Protein AF-A0A3C1LF43-F1 (afdb_monomer_lite)

Structure (mmCIF, N/CA/C/O backbone):
data_AF-A0A3C1LF43-F1
#
_entry.id   AF-A0A3C1LF43-F1
#
loop_
_atom_site.group_PDB
_atom_site.id
_atom_site.type_symbol
_atom_site.label_atom_id
_atom_site.label_alt_id
_atom_site.label_comp_id
_atom_site.label_asym_id
_atom_site.label_entity_id
_atom_site.label_seq_id
_atom_site.pdbx_PDB_ins_code
_atom_site.Cartn_x
_atom_site.Cartn_y
_atom_site.Cartn_z
_atom_site.occupancy
_atom_site.B_iso_or_equiv
_atom_site.auth_seq_id
_atom_site.auth_comp_id
_atom_site.auth_asym_id
_atom_site.auth_atom_id
_atom_site.pdbx_PDB_model_num
ATOM 1 N N . MET A 1 1 ? -67.168 26.189 -11.285 1.00 46.75 1 MET A N 1
ATOM 2 C CA . MET A 1 1 ? -66.065 27.172 -11.178 1.00 46.75 1 MET A CA 1
ATOM 3 C C . MET A 1 1 ? -65.646 27.246 -9.715 1.00 46.75 1 MET A C 1
ATOM 5 O O . MET A 1 1 ? -66.520 27.499 -8.902 1.00 46.75 1 MET A O 1
ATOM 9 N N . ARG A 1 2 ? -64.348 27.042 -9.413 1.00 52.91 2 ARG A N 1
ATOM 10 C CA . ARG A 1 2 ? -63.705 27.073 -8.070 1.00 52.91 2 ARG A CA 1
ATOM 11 C C . ARG A 1 2 ? -64.091 25.866 -7.194 1.00 52.91 2 ARG A C 1
ATOM 13 O O . ARG A 1 2 ? -65.260 25.637 -6.959 1.00 52.91 2 ARG A O 1
ATOM 20 N N . THR A 1 3 ? -63.159 25.026 -6.748 1.00 44.31 3 THR A N 1
ATOM 21 C CA . THR A 1 3 ? -62.108 25.378 -5.777 1.00 44.31 3 THR A CA 1
ATOM 22 C C . THR A 1 3 ? -60.848 24.494 -5.914 1.00 44.31 3 THR A C 1
ATOM 24 O O . THR A 1 3 ? -60.515 23.688 -5.054 1.00 44.31 3 THR A O 1
ATOM 27 N N . SER A 1 4 ? -60.058 24.722 -6.967 1.00 45.81 4 SER A N 1
ATOM 28 C CA . SER A 1 4 ? -58.705 24.162 -7.171 1.00 45.81 4 SER A CA 1
ATOM 29 C C . SER A 1 4 ? -57.618 24.733 -6.235 1.00 45.81 4 SER A C 1
ATOM 31 O O . SER A 1 4 ? -56.525 25.044 -6.695 1.00 45.81 4 SER A O 1
ATOM 33 N N . LYS A 1 5 ? -57.880 24.962 -4.939 1.00 43.16 5 LYS A N 1
ATOM 34 C CA . LYS A 1 5 ? -56.922 25.698 -4.075 1.00 43.16 5 LYS A CA 1
ATOM 35 C C . LYS A 1 5 ? -56.500 25.022 -2.771 1.00 43.16 5 LYS A C 1
ATOM 37 O O . LYS A 1 5 ? -55.590 25.539 -2.130 1.00 43.16 5 LYS A O 1
ATOM 42 N N . LEU A 1 6 ? -57.088 23.889 -2.377 1.00 42.41 6 LEU A N 1
ATOM 43 C CA . LEU A 1 6 ? -56.754 23.280 -1.079 1.00 42.41 6 LEU A CA 1
ATOM 44 C C . LEU A 1 6 ? -55.641 22.223 -1.124 1.00 42.41 6 LEU A C 1
ATOM 46 O O . LEU A 1 6 ? -54.942 22.056 -0.132 1.00 42.41 6 LEU A O 1
ATOM 50 N N . LEU A 1 7 ? -55.406 21.572 -2.265 1.00 46.28 7 LEU A N 1
ATOM 51 C CA . LEU A 1 7 ? -54.375 20.526 -2.377 1.00 46.28 7 LEU A CA 1
ATOM 52 C C . LEU A 1 7 ? -52.965 21.070 -2.662 1.00 46.28 7 LEU A C 1
ATOM 54 O O . LEU A 1 7 ? -51.989 20.348 -2.511 1.00 46.28 7 LEU A O 1
ATOM 58 N N . LEU A 1 8 ? -52.836 22.352 -3.019 1.00 43.34 8 LEU A N 1
ATOM 59 C CA . LEU A 1 8 ? -51.553 22.967 -3.388 1.00 43.34 8 LEU A CA 1
ATOM 60 C C . LEU A 1 8 ? -50.790 23.588 -2.202 1.00 43.34 8 LEU A C 1
ATOM 62 O O . LEU A 1 8 ? -49.706 24.132 -2.385 1.00 43.34 8 LEU A O 1
ATOM 66 N N . ARG A 1 9 ? -51.358 23.550 -0.988 1.00 48.16 9 ARG A N 1
ATOM 67 C CA . ARG A 1 9 ? -50.753 24.146 0.219 1.00 48.16 9 ARG A CA 1
ATOM 68 C C . ARG A 1 9 ? -50.098 23.129 1.159 1.00 48.16 9 ARG A C 1
ATOM 70 O O . ARG A 1 9 ? -49.253 23.524 1.951 1.00 48.16 9 ARG A O 1
ATOM 77 N N . GLY A 1 10 ? -50.447 21.843 1.062 1.00 45.16 10 GLY A N 1
ATOM 78 C CA . GLY A 1 10 ? -49.875 20.786 1.913 1.00 45.16 10 GLY A CA 1
ATOM 79 C C . GLY A 1 10 ? -48.526 20.250 1.420 1.00 45.16 10 GLY A C 1
ATOM 80 O O . GLY A 1 10 ? -47.677 19.874 2.222 1.00 45.16 10 GLY A O 1
ATOM 81 N N . THR A 1 11 ? -48.291 20.267 0.107 1.00 50.69 11 THR A N 1
ATOM 82 C CA . THR A 1 11 ? -47.099 19.663 -0.513 1.00 50.69 11 THR A CA 1
ATOM 83 C C . THR A 1 11 ? -45.833 20.505 -0.330 1.00 50.69 11 THR A C 1
ATOM 85 O O . THR A 1 11 ? -44.736 19.959 -0.282 1.00 50.69 11 THR A O 1
ATOM 88 N N . ALA A 1 12 ? -45.965 21.826 -0.170 1.00 51.59 12 ALA A N 1
ATOM 89 C CA . ALA A 1 12 ? -44.821 22.725 0.009 1.00 51.59 12 ALA A CA 1
ATOM 90 C C . ALA A 1 12 ? -44.161 22.606 1.399 1.00 51.59 12 ALA A C 1
ATOM 92 O O . ALA A 1 12 ? -42.964 22.843 1.529 1.00 51.59 12 ALA A O 1
ATOM 93 N N . VAL A 1 13 ? -44.914 22.208 2.433 1.00 53.75 13 VAL A N 1
ATOM 94 C CA . VAL A 1 13 ? -44.397 22.103 3.812 1.00 53.75 13 VAL A CA 1
ATOM 95 C C . VAL A 1 13 ? -43.594 20.813 4.021 1.00 53.75 13 VAL A C 1
ATOM 97 O O . VAL A 1 13 ? -42.579 20.828 4.710 1.00 53.75 13 VAL A O 1
ATOM 100 N N . VAL A 1 14 ? -43.987 19.708 3.378 1.00 54.41 14 VAL A N 1
ATOM 101 C CA . VAL A 1 14 ? -43.303 18.405 3.509 1.00 54.41 14 VAL A CA 1
ATOM 102 C C . VAL A 1 14 ? -41.937 18.401 2.810 1.00 54.41 14 VAL A C 1
ATOM 104 O O . VAL A 1 14 ? -40.978 17.838 3.331 1.00 54.41 14 VAL A O 1
ATOM 107 N N . VAL A 1 15 ? -41.811 19.095 1.674 1.00 56.97 15 VAL A N 1
ATOM 108 C CA . VAL A 1 15 ? -40.533 19.237 0.952 1.00 56.97 15 VAL A CA 1
ATOM 109 C C . VAL A 1 15 ? -39.525 20.076 1.748 1.00 56.97 15 VAL A C 1
ATOM 111 O O . VAL A 1 15 ? -38.331 19.794 1.707 1.00 56.97 15 VAL A O 1
ATOM 114 N N . LEU A 1 16 ? -39.985 21.053 2.538 1.00 54.53 16 LEU A N 1
ATOM 115 C CA . LEU A 1 16 ? -39.108 21.932 3.316 1.00 54.53 16 LEU A CA 1
ATOM 116 C C . LEU A 1 16 ? -38.451 21.222 4.518 1.00 54.53 16 LEU A C 1
ATOM 118 O O . LEU A 1 16 ? -37.313 21.533 4.860 1.00 54.53 16 LEU A O 1
ATOM 122 N N . PHE A 1 17 ? -39.115 20.227 5.121 1.00 55.84 17 PHE A N 1
ATOM 123 C CA . PHE A 1 17 ? -38.544 19.427 6.217 1.00 55.84 17 PHE A CA 1
ATOM 124 C C . PHE A 1 17 ? -37.540 18.362 5.745 1.00 55.84 17 PHE A C 1
ATOM 126 O O . PHE A 1 17 ? -36.640 17.991 6.499 1.00 55.84 17 PHE A O 1
ATOM 133 N N . ALA A 1 18 ? -37.642 17.894 4.496 1.00 58.00 18 ALA A N 1
ATOM 134 C CA . ALA A 1 18 ? -36.692 16.932 3.930 1.00 58.00 18 ALA A CA 1
ATOM 135 C C . ALA A 1 18 ? -35.305 17.549 3.651 1.00 58.00 18 ALA A C 1
ATOM 137 O O . ALA A 1 18 ? -34.307 16.833 3.641 1.00 58.00 18 ALA A O 1
ATOM 138 N N . LEU A 1 19 ? -35.225 18.875 3.490 1.00 57.31 19 LEU A N 1
ATOM 139 C CA . LEU A 1 19 ? -33.972 19.596 3.233 1.00 57.31 19 LEU A CA 1
ATOM 140 C C . LEU A 1 19 ? -33.122 19.823 4.496 1.00 57.31 19 LEU A C 1
ATOM 142 O O . LEU A 1 19 ? -31.930 20.084 4.378 1.00 57.31 19 LEU A O 1
ATOM 146 N N . LEU A 1 20 ? -33.695 19.691 5.699 1.00 55.94 20 LEU A N 1
ATOM 147 C CA . LEU A 1 20 ? -32.975 19.911 6.965 1.00 55.94 20 LEU A CA 1
ATOM 148 C C . LEU A 1 20 ? -32.183 18.684 7.451 1.00 55.94 20 LEU A C 1
ATOM 150 O O . LEU A 1 20 ? -31.394 18.803 8.382 1.00 55.94 20 LEU A O 1
ATOM 154 N N . ASN A 1 21 ? -32.365 17.518 6.820 1.00 56.97 21 ASN A N 1
ATOM 155 C CA . ASN A 1 21 ? -31.545 16.323 7.068 1.00 56.97 21 ASN A CA 1
ATOM 156 C C . ASN A 1 21 ? -30.392 16.174 6.054 1.00 56.97 21 ASN A C 1
ATOM 158 O O . ASN A 1 21 ? -29.630 15.210 6.124 1.00 56.97 21 ASN A O 1
ATOM 162 N N . GLY A 1 22 ? -30.269 17.106 5.102 1.00 61.03 22 GLY A N 1
ATOM 163 C CA . GLY A 1 22 ? -29.181 17.141 4.131 1.00 61.03 22 GLY A CA 1
ATOM 164 C C . GLY A 1 22 ? -27.932 17.755 4.754 1.00 61.03 22 GLY A C 1
ATOM 165 O O . GLY A 1 22 ? -27.923 18.941 5.064 1.00 61.03 22 GLY A O 1
ATOM 166 N N . CYS A 1 23 ? -26.891 16.942 4.909 1.00 61.03 23 CYS A N 1
ATOM 167 C CA . CYS A 1 23 ? -25.602 17.269 5.522 1.00 61.03 23 CYS A CA 1
ATOM 168 C C . CYS A 1 23 ? -25.650 17.382 7.052 1.00 61.03 23 CYS A C 1
ATOM 170 O O . CYS A 1 23 ? -25.629 18.467 7.637 1.00 61.03 23 CYS A O 1
ATOM 172 N N . LYS A 1 24 ? -25.553 16.221 7.716 1.00 56.41 24 LYS A N 1
ATOM 173 C CA . LYS A 1 24 ? -24.724 16.173 8.927 1.00 56.41 24 LYS A CA 1
ATOM 174 C C . LYS A 1 24 ? -23.381 16.795 8.535 1.00 56.41 24 LYS A C 1
ATOM 176 O O . LYS A 1 24 ? -22.816 16.403 7.518 1.00 56.41 24 LYS A O 1
ATOM 181 N N . LYS A 1 25 ? -22.929 17.819 9.263 1.00 59.69 25 LYS A N 1
ATOM 182 C CA . LYS A 1 25 ? -21.536 18.246 9.138 1.00 59.69 25 LYS A CA 1
ATOM 183 C C . LYS A 1 25 ? -20.723 17.010 9.497 1.00 59.69 25 LYS A C 1
ATOM 185 O O . LYS A 1 25 ? -20.900 16.501 10.599 1.00 59.69 25 LYS A O 1
ATOM 190 N N . ASP A 1 26 ? -19.960 16.483 8.549 1.00 68.00 26 ASP A N 1
ATOM 191 C CA . ASP A 1 26 ? -19.028 15.411 8.857 1.00 68.00 26 ASP A CA 1
ATOM 192 C C . ASP A 1 26 ? -18.077 15.969 9.918 1.00 68.00 26 ASP A C 1
ATOM 194 O O . ASP A 1 26 ? -17.396 16.969 9.679 1.00 68.00 26 ASP A O 1
ATOM 198 N N . ASP A 1 27 ? -18.119 15.394 11.120 1.00 77.50 27 ASP A N 1
ATOM 199 C CA . ASP A 1 27 ? -17.196 15.756 12.189 1.00 77.50 27 ASP A CA 1
ATOM 200 C C . ASP A 1 27 ? -15.760 15.563 11.676 1.00 77.50 27 ASP A C 1
ATOM 202 O O . ASP A 1 27 ? -15.466 14.593 10.966 1.00 77.50 27 ASP A O 1
ATOM 206 N N . GLU A 1 28 ? -14.855 16.489 12.010 1.00 89.25 28 GLU A N 1
ATOM 207 C CA . GLU A 1 28 ? -13.455 16.364 11.604 1.00 89.25 28 GLU A CA 1
ATOM 208 C C . GLU A 1 28 ? -12.867 15.058 12.149 1.00 89.25 28 GLU A C 1
ATOM 210 O O . GLU A 1 28 ? -12.855 14.797 13.355 1.00 89.25 28 GLU A O 1
ATOM 215 N N . LYS A 1 29 ? -12.362 14.222 11.240 1.00 91.31 29 LYS A N 1
ATOM 216 C CA . LYS A 1 29 ? -11.735 12.951 11.598 1.00 91.31 29 LYS A CA 1
ATOM 217 C C . LYS A 1 29 ? -10.435 13.205 12.352 1.00 91.31 29 LYS A C 1
ATOM 219 O O . LYS A 1 29 ? -9.586 13.982 11.918 1.00 91.31 29 LYS A O 1
ATOM 224 N N . SER A 1 30 ? -10.234 12.481 13.449 1.00 94.56 30 SER A N 1
ATOM 225 C CA . SER A 1 30 ? -8.938 12.435 14.129 1.00 94.56 30 SER A CA 1
ATOM 226 C C . SER A 1 30 ? -7.852 11.845 13.222 1.00 94.56 30 SER A C 1
ATOM 228 O O . SER A 1 30 ? -8.134 11.075 12.303 1.00 94.56 30 SER A O 1
ATOM 230 N N . LYS A 1 31 ? -6.581 12.133 13.525 1.00 95.00 31 LYS A N 1
ATOM 231 C CA . LYS A 1 31 ? -5.435 11.558 12.796 1.00 95.00 31 LYS A CA 1
ATOM 232 C C . LYS A 1 31 ? -5.467 10.029 12.771 1.00 95.00 31 LYS A C 1
ATOM 234 O O . LYS A 1 31 ? -5.179 9.433 11.741 1.00 95.00 31 LYS A O 1
ATOM 239 N N . THR A 1 32 ? -5.860 9.404 13.880 1.00 95.88 32 THR A N 1
ATOM 240 C CA . THR A 1 32 ? -6.020 7.949 13.950 1.00 95.88 32 THR A CA 1
ATOM 241 C C . THR A 1 32 ? -7.103 7.476 12.990 1.00 95.88 32 THR A C 1
ATOM 243 O O . THR A 1 32 ? -6.844 6.585 12.195 1.00 95.88 32 THR A O 1
ATOM 246 N N . GLN A 1 33 ? -8.280 8.111 12.993 1.00 95.88 33 GLN A N 1
ATOM 247 C CA . GLN A 1 33 ? -9.357 7.753 12.065 1.00 95.88 33 GLN A CA 1
ATOM 248 C C . GLN A 1 33 ? -8.929 7.908 10.602 1.00 95.88 33 GLN A C 1
ATOM 250 O O . GLN A 1 33 ? -9.206 7.023 9.801 1.00 95.88 33 GLN A O 1
ATOM 255 N N . LEU A 1 34 ? -8.193 8.970 10.260 1.00 95.81 34 LEU A N 1
ATOM 256 C CA . LEU A 1 34 ? -7.668 9.157 8.904 1.00 95.81 34 LEU A CA 1
ATOM 257 C C . LEU A 1 34 ? -6.771 7.997 8.446 1.00 95.81 34 LEU A C 1
ATOM 259 O O . LEU A 1 34 ? -6.805 7.642 7.273 1.00 95.81 34 LEU A O 1
ATOM 263 N N . LEU A 1 35 ? -5.990 7.407 9.355 1.00 96.50 35 LEU A N 1
ATOM 264 C CA . LEU A 1 35 ? -5.104 6.285 9.044 1.00 96.50 35 LEU A CA 1
ATOM 265 C C . LEU A 1 35 ? -5.826 4.935 9.040 1.00 96.50 35 LEU A C 1
ATOM 267 O O . LEU A 1 35 ? -5.499 4.085 8.219 1.00 96.50 35 LEU A O 1
ATOM 271 N N . THR A 1 36 ? -6.773 4.720 9.954 1.00 97.44 36 THR A N 1
ATOM 272 C CA . THR A 1 36 ? -7.291 3.373 10.251 1.00 97.44 36 THR A CA 1
ATOM 273 C C . THR A 1 36 ? -8.679 3.086 9.688 1.00 97.44 36 THR A C 1
ATOM 275 O O . THR A 1 36 ? -9.153 1.960 9.781 1.00 97.44 36 THR A O 1
ATOM 278 N N . GLU A 1 37 ? -9.391 4.087 9.165 1.00 96.25 37 GLU A N 1
ATOM 279 C CA . GLU A 1 37 ? -10.762 3.896 8.665 1.00 96.25 37 GLU A CA 1
ATOM 280 C C . GLU A 1 37 ? -10.811 3.170 7.315 1.00 96.25 37 GLU A C 1
ATOM 282 O O . GLU A 1 37 ? -11.832 2.570 6.979 1.00 96.25 37 GLU A O 1
ATOM 287 N N . LYS A 1 38 ? -9.729 3.226 6.529 1.00 96.56 38 LYS A N 1
ATOM 288 C CA . LYS A 1 38 ? -9.674 2.645 5.185 1.00 96.56 38 LYS A CA 1
ATOM 289 C C . LYS A 1 38 ? -8.350 1.922 4.918 1.00 96.56 38 LYS A 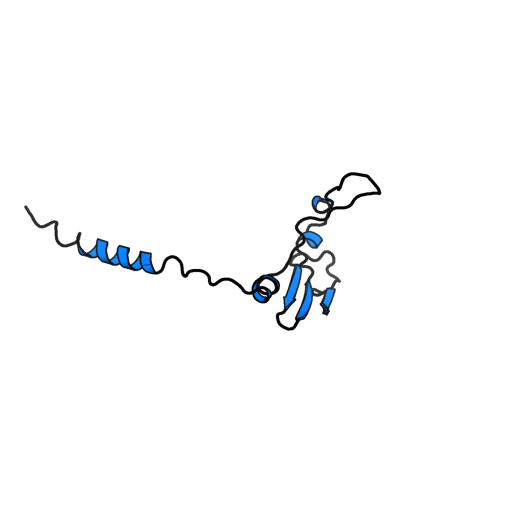C 1
ATOM 291 O O . LYS A 1 38 ? -7.332 2.305 5.494 1.00 96.56 38 LYS A O 1
ATOM 296 N N . PRO A 1 39 ? -8.357 0.916 4.024 1.00 97.31 39 PRO A N 1
ATOM 297 C CA . PRO A 1 39 ? -7.136 0.389 3.425 1.00 97.31 39 PRO A CA 1
ATOM 298 C C . PRO A 1 39 ? -6.357 1.472 2.680 1.00 97.31 39 PRO A C 1
ATOM 300 O O . PRO A 1 39 ? -6.944 2.362 2.058 1.00 97.31 39 PRO A O 1
ATOM 303 N N . TRP A 1 40 ? -5.036 1.338 2.705 1.00 97.94 40 TRP A N 1
ATOM 304 C CA . TRP A 1 40 ? -4.099 2.123 1.917 1.00 97.94 40 TRP A CA 1
ATOM 305 C C . TRP A 1 40 ? -3.619 1.301 0.731 1.00 97.94 40 TRP A C 1
ATOM 307 O O . TRP A 1 40 ? -3.174 0.173 0.913 1.00 97.94 40 TRP A O 1
ATOM 317 N N . PHE A 1 41 ? -3.679 1.893 -0.458 1.00 97.50 41 PHE A N 1
ATOM 318 C CA . PHE A 1 41 ? -3.182 1.309 -1.700 1.00 97.50 41 PHE A CA 1
ATOM 319 C C . PHE A 1 41 ? -2.041 2.163 -2.237 1.00 97.50 41 PHE A C 1
ATOM 321 O O . PHE A 1 41 ? -2.043 3.393 -2.081 1.00 97.50 41 PHE A O 1
ATOM 328 N N . VAL A 1 42 ? -1.087 1.528 -2.911 1.00 96.94 42 VAL A N 1
ATOM 329 C CA . VAL A 1 42 ? -0.076 2.259 -3.675 1.00 96.94 42 VAL A CA 1
ATOM 330 C C . VAL A 1 42 ? -0.778 2.987 -4.823 1.00 96.94 42 VAL A C 1
ATOM 332 O O . VAL A 1 42 ? -1.585 2.413 -5.544 1.00 96.94 42 VAL A O 1
ATOM 335 N N . SER A 1 43 ? -0.494 4.279 -4.969 1.00 95.88 43 SER A N 1
ATOM 336 C CA . SER A 1 43 ? -1.035 5.109 -6.059 1.00 95.88 43 SER A CA 1
ATOM 337 C C . SER A 1 43 ? 0.028 5.541 -7.063 1.00 95.88 43 SER A C 1
ATOM 339 O O . SER A 1 43 ? -0.312 5.968 -8.165 1.00 95.88 43 SER A O 1
ATOM 341 N N . LYS A 1 44 ? 1.303 5.462 -6.668 1.00 97.06 44 LYS A N 1
ATOM 342 C CA . LYS A 1 44 ? 2.469 5.827 -7.464 1.00 97.06 44 LYS A CA 1
ATOM 343 C C . LYS A 1 44 ? 3.720 5.211 -6.843 1.00 97.06 44 LYS A C 1
ATOM 345 O O . LYS A 1 44 ? 3.847 5.208 -5.617 1.00 97.06 44 LYS A O 1
ATOM 350 N N . ALA A 1 45 ? 4.638 4.740 -7.674 1.00 97.06 45 ALA A N 1
ATOM 351 C CA . ALA A 1 45 ? 5.916 4.184 -7.255 1.00 97.06 45 ALA A CA 1
ATOM 352 C C . ALA A 1 45 ? 6.968 4.729 -8.212 1.00 97.06 45 ALA A C 1
ATOM 354 O O . ALA A 1 45 ? 6.951 4.403 -9.390 1.00 97.06 45 ALA A O 1
ATOM 355 N N . GLU A 1 46 ? 7.834 5.617 -7.729 1.00 97.25 46 GLU A N 1
ATOM 356 C CA . GLU A 1 46 ? 8.826 6.270 -8.579 1.00 97.25 46 GLU A CA 1
ATOM 357 C C . GLU A 1 46 ? 10.232 5.801 -8.241 1.00 97.25 46 GLU A C 1
ATOM 359 O O . GLU A 1 46 ? 10.612 5.724 -7.071 1.00 97.25 46 GLU A O 1
ATOM 364 N N . GLU A 1 47 ? 11.031 5.578 -9.277 1.00 95.94 47 GLU A N 1
ATOM 365 C CA . GLU A 1 47 ? 12.447 5.255 -9.164 1.00 95.94 47 GLU A CA 1
ATOM 366 C C . GLU A 1 47 ? 13.311 6.184 -10.022 1.00 95.94 47 GLU A C 1
ATOM 368 O O . GLU A 1 47 ? 12.847 6.829 -10.964 1.00 95.94 47 GLU A O 1
ATOM 373 N N . LYS A 1 48 ? 14.594 6.299 -9.665 1.00 96.75 48 LYS A N 1
ATOM 374 C CA . LYS A 1 48 ? 15.593 7.012 -10.467 1.00 96.75 48 LYS A CA 1
ATOM 375 C C . LYS A 1 48 ? 16.981 6.417 -10.275 1.00 96.75 48 LYS A C 1
ATOM 377 O O . LYS A 1 48 ? 17.368 6.052 -9.165 1.00 96.75 48 LYS A O 1
ATOM 382 N N . ALA A 1 49 ? 17.774 6.419 -11.340 1.00 95.19 49 ALA A N 1
ATOM 383 C CA . ALA A 1 49 ? 19.183 6.051 -11.288 1.00 95.19 49 ALA A CA 1
ATOM 384 C C . ALA A 1 49 ? 20.065 7.307 -11.182 1.00 95.19 49 ALA A C 1
ATOM 386 O O . ALA A 1 49 ? 20.127 8.124 -12.101 1.00 95.19 49 ALA A O 1
ATOM 387 N N . GLY A 1 50 ? 20.767 7.469 -10.057 1.00 94.44 50 GLY A N 1
ATOM 388 C CA . GLY A 1 50 ? 21.686 8.590 -9.835 1.00 94.44 50 GLY A CA 1
ATOM 389 C C . GLY A 1 50 ? 21.007 9.958 -9.978 1.00 94.44 50 GLY A C 1
ATOM 390 O O . GLY A 1 50 ? 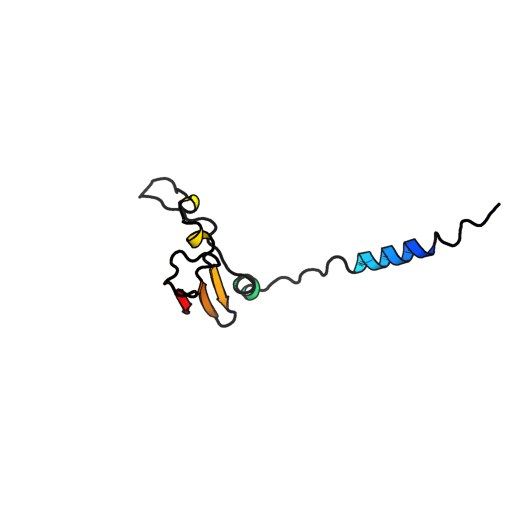20.098 10.300 -9.220 1.00 94.44 50 GLY A O 1
ATOM 391 N N . THR A 1 51 ? 21.472 10.754 -10.943 1.00 95.69 51 THR A N 1
ATOM 392 C CA . THR A 1 51 ? 20.954 12.102 -11.232 1.00 95.69 51 THR A CA 1
ATOM 393 C C . THR A 1 51 ? 19.874 12.125 -12.316 1.00 95.69 51 THR A C 1
ATOM 395 O O . THR A 1 51 ? 19.523 13.205 -12.786 1.00 95.69 51 THR A O 1
ATOM 398 N N . ALA A 1 52 ? 19.375 10.965 -12.754 1.00 96.50 52 ALA A N 1
ATOM 399 C CA . ALA A 1 52 ? 18.276 10.894 -13.710 1.00 96.50 52 ALA A CA 1
ATOM 400 C C . ALA A 1 52 ? 16.967 11.458 -13.127 1.00 96.50 52 ALA A C 1
ATOM 402 O O . ALA A 1 52 ? 16.821 11.652 -11.914 1.00 96.50 52 ALA A O 1
ATOM 403 N N . ASN A 1 53 ? 16.003 11.702 -14.016 1.00 97.62 53 ASN A N 1
ATOM 404 C CA . ASN A 1 53 ? 14.643 12.054 -13.625 1.00 97.62 53 ASN A CA 1
ATOM 405 C C . ASN A 1 53 ? 13.954 10.865 -12.944 1.00 97.62 53 ASN A C 1
ATOM 407 O O . ASN A 1 53 ? 14.280 9.712 -13.224 1.00 97.62 53 ASN A O 1
ATOM 411 N N . TRP A 1 54 ? 12.985 11.167 -12.080 1.00 97.75 54 TRP A N 1
ATOM 412 C CA . TRP A 1 54 ? 12.064 10.164 -11.557 1.00 97.75 54 TRP A CA 1
ATOM 413 C C . TRP A 1 54 ? 11.215 9.586 -12.687 1.00 97.75 54 TRP A C 1
ATOM 415 O O . TRP A 1 54 ? 10.727 10.325 -13.546 1.00 97.75 54 TRP A O 1
ATOM 425 N N . VAL A 1 55 ? 11.063 8.269 -12.671 1.00 97.25 55 VAL A N 1
ATOM 426 C CA . VAL A 1 55 ? 10.207 7.507 -13.573 1.00 97.25 55 VAL A CA 1
ATOM 427 C C . VAL A 1 55 ? 9.185 6.779 -12.717 1.00 97.25 55 VAL A C 1
ATOM 429 O O . VAL A 1 55 ? 9.552 6.151 -11.729 1.00 97.25 55 VAL A O 1
ATOM 432 N N . ASP A 1 56 ? 7.911 6.902 -13.078 1.00 97.31 56 ASP A N 1
ATOM 433 C CA . ASP A 1 56 ? 6.827 6.169 -12.430 1.00 97.31 56 ASP A CA 1
ATOM 434 C C . ASP A 1 56 ? 6.779 4.739 -12.9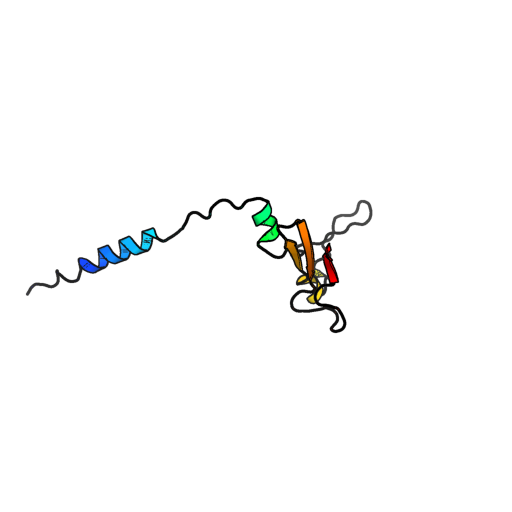70 1.00 97.31 56 ASP A C 1
ATOM 436 O O . ASP A 1 56 ? 6.563 4.526 -14.165 1.00 97.31 56 ASP A O 1
ATOM 440 N N . ASP A 1 57 ? 6.990 3.780 -12.079 1.00 97.06 57 ASP A N 1
ATOM 441 C CA . ASP A 1 57 ? 6.973 2.348 -12.350 1.00 97.06 57 ASP A CA 1
ATOM 442 C C . ASP A 1 57 ? 5.629 1.700 -11.983 1.00 97.06 57 ASP A C 1
ATOM 444 O O . ASP A 1 57 ? 5.310 0.609 -12.451 1.00 97.06 57 ASP A O 1
ATOM 448 N N . PHE A 1 58 ? 4.762 2.398 -11.239 1.00 97.56 58 PHE A N 1
ATOM 449 C CA . PHE A 1 58 ? 3.442 1.874 -10.870 1.00 97.56 58 PHE A CA 1
ATOM 450 C C . PHE A 1 58 ? 2.594 1.390 -12.064 1.00 97.56 58 PHE A C 1
ATOM 452 O O . PHE A 1 58 ? 1.899 0.378 -11.935 1.00 97.56 58 PHE A O 1
ATOM 459 N N . PRO A 1 59 ? 2.629 2.019 -13.259 1.00 97.38 59 PRO A N 1
ATOM 460 C CA . PRO A 1 59 ? 1.940 1.480 -14.428 1.00 97.38 59 PRO A CA 1
ATOM 461 C C . PRO A 1 59 ? 2.367 0.055 -14.809 1.00 97.38 59 PRO A C 1
ATOM 463 O O . PRO A 1 59 ? 1.515 -0.692 -15.299 1.00 97.38 59 PRO A O 1
ATOM 466 N N . ASN A 1 60 ? 3.618 -0.333 -14.541 1.00 96.88 60 ASN A N 1
ATOM 467 C CA . ASN A 1 60 ? 4.185 -1.644 -14.871 1.00 96.88 60 ASN A CA 1
ATOM 468 C C . ASN A 1 60 ? 3.844 -2.735 -13.850 1.00 96.88 60 ASN A C 1
ATOM 470 O O . ASN A 1 60 ? 3.998 -3.913 -14.168 1.00 96.88 60 ASN A O 1
ATOM 474 N N . TYR A 1 61 ? 3.338 -2.365 -12.669 1.00 97.25 61 TYR A N 1
ATOM 475 C CA . TYR A 1 61 ? 2.908 -3.330 -11.658 1.00 97.25 61 TYR A CA 1
ATOM 476 C C . TYR A 1 61 ? 1.800 -4.226 -12.223 1.00 97.25 61 TYR A C 1
ATOM 478 O O . TYR A 1 61 ? 0.911 -3.771 -12.968 1.00 97.25 61 TYR A O 1
ATOM 486 N N . ALA A 1 62 ? 1.831 -5.502 -11.851 1.00 97.06 62 ALA A N 1
ATOM 487 C CA . ALA A 1 62 ? 0.780 -6.444 -12.188 1.00 97.06 62 ALA A CA 1
ATOM 488 C C . ALA A 1 62 ? -0.555 -5.991 -11.576 1.00 97.06 62 ALA A C 1
ATOM 490 O O . ALA A 1 62 ? -0.602 -5.285 -10.571 1.00 97.06 62 ALA A O 1
ATOM 491 N N . ALA A 1 63 ? -1.675 -6.391 -12.187 1.00 96.56 63 ALA A N 1
ATOM 492 C CA . ALA A 1 63 ? -3.000 -6.011 -11.685 1.00 96.56 63 ALA A CA 1
ATOM 493 C C . ALA A 1 63 ? -3.225 -6.450 -10.227 1.00 96.56 63 ALA A C 1
ATOM 495 O O . ALA A 1 63 ? -3.897 -5.734 -9.496 1.00 96.56 63 ALA A O 1
ATOM 496 N N . CYS A 1 64 ? -2.613 -7.572 -9.841 1.00 96.56 64 CYS A N 1
ATOM 497 C CA . CYS A 1 64 ? -2.612 -8.121 -8.490 1.00 96.56 64 CYS A CA 1
ATOM 498 C C . CYS A 1 64 ? -1.805 -7.297 -7.476 1.00 96.56 64 CYS A C 1
ATOM 500 O O . CYS A 1 64 ? -2.177 -7.171 -6.326 1.00 96.56 64 CYS A O 1
ATOM 502 N N . GLU A 1 65 ? -0.707 -6.673 -7.898 1.00 96.88 65 GLU A N 1
ATOM 503 C CA . GLU A 1 65 ? 0.097 -5.825 -7.005 1.00 96.88 65 GLU A CA 1
ATOM 504 C C . GLU A 1 65 ? -0.569 -4.455 -6.801 1.00 96.88 65 GLU A C 1
ATOM 506 O O . GLU A 1 65 ? -0.284 -3.728 -5.852 1.00 96.88 65 GLU A O 1
ATOM 511 N N . LYS A 1 66 ? -1.458 -4.063 -7.722 1.00 97.44 66 LYS A N 1
ATOM 512 C CA . LYS A 1 66 ? -2.181 -2.785 -7.673 1.00 97.44 66 LYS A CA 1
ATOM 513 C C . LYS A 1 66 ? -3.365 -2.807 -6.710 1.00 97.44 66 LYS A C 1
ATOM 515 O O . LYS A 1 66 ? -3.818 -1.728 -6.326 1.00 97.44 66 LYS A O 1
ATOM 520 N N . ASP A 1 67 ? -3.884 -3.982 -6.351 1.00 97.12 67 ASP A N 1
ATOM 521 C CA . ASP A 1 67 ? -4.938 -4.128 -5.344 1.00 97.12 67 ASP A CA 1
ATOM 522 C C . ASP A 1 67 ? -4.437 -4.625 -3.980 1.00 97.12 67 ASP A C 1
ATOM 524 O O . ASP A 1 67 ? -5.249 -4.748 -3.058 1.00 97.12 67 ASP A O 1
ATOM 528 N N . ASP A 1 68 ? -3.120 -4.777 -3.806 1.00 98.06 68 ASP A N 1
ATOM 529 C CA . ASP A 1 68 ? -2.490 -4.937 -2.497 1.00 98.06 68 ASP A CA 1
ATOM 530 C C . ASP A 1 68 ? -2.845 -3.771 -1.567 1.00 98.06 68 ASP A C 1
ATOM 532 O O . ASP A 1 68 ? -2.744 -2.586 -1.913 1.00 98.06 68 ASP A O 1
ATOM 536 N N . ALA A 1 69 ? -3.239 -4.114 -0.343 1.00 98.25 69 ALA A N 1
ATOM 537 C CA . ALA A 1 69 ? -3.726 -3.172 0.648 1.00 98.25 69 ALA A CA 1
ATOM 538 C C . ALA A 1 69 ? -2.949 -3.273 1.961 1.00 98.25 69 ALA A C 1
ATOM 540 O O . ALA A 1 69 ? -2.784 -4.354 2.528 1.00 98.25 69 ALA A O 1
ATOM 541 N N . THR A 1 70 ? -2.580 -2.120 2.516 1.00 98.38 70 THR A N 1
ATOM 542 C CA . THR A 1 70 ? -2.128 -2.009 3.905 1.00 98.38 70 THR A CA 1
ATOM 543 C C . THR A 1 70 ? -3.274 -1.514 4.785 1.00 98.38 70 THR A C 1
ATOM 545 O O . THR A 1 70 ? -3.831 -0.436 4.568 1.00 98.38 70 THR A O 1
ATOM 548 N N . LEU A 1 71 ? -3.620 -2.282 5.816 1.00 97.94 71 LEU A N 1
ATOM 549 C CA . LEU A 1 71 ? -4.595 -1.907 6.840 1.00 97.94 71 LEU A CA 1
ATOM 550 C C . LEU A 1 71 ? -3.874 -1.487 8.118 1.00 97.94 71 LEU A C 1
ATOM 552 O O . LEU A 1 71 ? -3.241 -2.318 8.764 1.00 97.94 71 LEU A O 1
ATOM 556 N N . PHE A 1 72 ? -4.031 -0.230 8.533 1.00 98.12 72 PHE A N 1
ATOM 557 C CA . PHE A 1 72 ? -3.608 0.212 9.863 1.00 98.12 72 PHE A CA 1
ATOM 558 C C . PHE A 1 72 ? -4.751 0.059 10.862 1.00 98.12 72 PHE A C 1
ATOM 560 O O . PHE A 1 72 ? -5.894 0.425 10.590 1.00 98.12 72 PHE A O 1
ATOM 567 N N . LYS A 1 73 ? -4.442 -0.459 12.048 1.00 97.25 73 LYS A N 1
ATOM 568 C CA . LYS A 1 73 ? -5.403 -0.706 13.126 1.00 97.25 73 LYS A CA 1
ATOM 569 C C . LYS A 1 73 ? -5.184 0.308 14.251 1.00 97.25 73 LYS A C 1
ATOM 571 O O . LYS A 1 73 ? -4.065 0.738 14.527 1.00 97.25 73 LYS A O 1
ATOM 576 N N . SER A 1 74 ? -6.259 0.691 14.939 1.00 96.88 74 SER A N 1
ATOM 577 C CA . SER A 1 74 ? -6.217 1.702 16.013 1.00 96.88 74 SER A CA 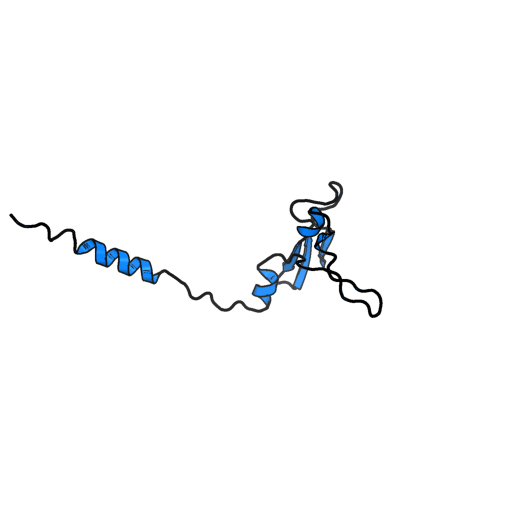1
ATOM 578 C C . SER A 1 74 ? -5.390 1.282 17.232 1.00 96.88 74 SER A C 1
ATOM 580 O O . SER A 1 74 ? -4.990 2.132 18.022 1.00 96.88 74 SER A O 1
ATOM 582 N N . ASN A 1 75 ? -5.100 -0.013 17.367 1.00 95.81 75 ASN A N 1
ATOM 583 C CA . ASN A 1 75 ? -4.219 -0.578 18.387 1.00 95.81 75 ASN A CA 1
ATOM 584 C C . ASN A 1 75 ? -2.723 -0.519 18.014 1.00 95.81 75 ASN A C 1
ATOM 586 O O . ASN A 1 75 ? -1.912 -1.124 18.708 1.00 95.81 75 ASN A O 1
ATOM 590 N N . GLY A 1 76 ? -2.358 0.181 16.935 1.00 95.88 76 GLY A N 1
ATOM 591 C CA . GLY A 1 76 ? -0.969 0.337 16.499 1.00 95.88 76 GLY A CA 1
ATOM 592 C C . GLY A 1 76 ? -0.417 -0.850 15.712 1.00 95.88 76 GLY A C 1
ATOM 593 O O . GLY A 1 76 ? 0.793 -0.942 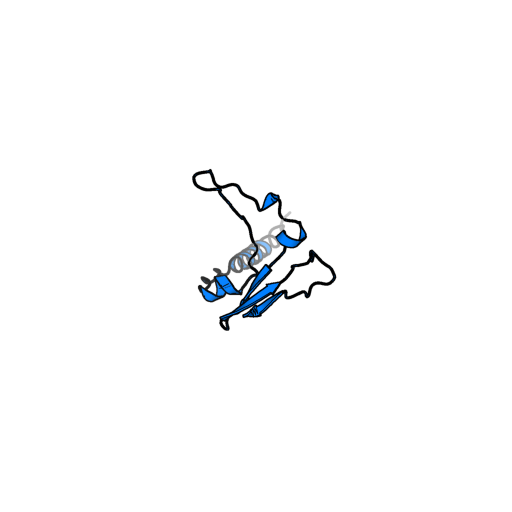15.553 1.00 95.88 76 GLY A O 1
ATOM 594 N N . GLN A 1 77 ? -1.281 -1.751 15.244 1.00 97.62 77 GLN A N 1
ATOM 595 C CA . GLN A 1 77 ? -0.898 -2.881 14.399 1.00 97.62 77 GLN A CA 1
ATOM 596 C C . GLN A 1 77 ? -1.159 -2.584 12.918 1.00 97.62 77 GLN A C 1
ATOM 598 O O . GLN A 1 77 ? -1.985 -1.724 12.592 1.00 97.62 77 GLN A O 1
ATOM 603 N N . TYR A 1 78 ? -0.519 -3.331 12.022 1.00 98.00 78 TYR A N 1
ATOM 604 C CA . TYR A 1 78 ? -0.810 -3.306 10.590 1.00 98.00 78 TYR A CA 1
ATOM 605 C C . TYR A 1 78 ? -0.951 -4.703 9.973 1.00 98.00 78 TYR A C 1
ATOM 607 O O . TYR A 1 78 ? -0.590 -5.721 10.565 1.00 98.00 78 TYR A O 1
ATOM 615 N N . GLU A 1 79 ? -1.517 -4.734 8.771 1.00 98.00 79 GLU A N 1
ATOM 616 C CA . GLU A 1 79 ? -1.695 -5.925 7.945 1.00 98.00 79 GLU A CA 1
ATOM 617 C C . GLU A 1 79 ? -1.437 -5.567 6.481 1.00 98.00 79 GLU A C 1
ATOM 619 O O . GLU A 1 79 ? -2.034 -4.614 5.986 1.00 98.00 79 GLU A O 1
ATOM 624 N N . ASN A 1 80 ? -0.578 -6.324 5.800 1.00 98.25 80 ASN A N 1
ATOM 625 C CA . ASN A 1 80 ? -0.436 -6.270 4.346 1.00 98.25 80 ASN A CA 1
ATOM 626 C C . ASN A 1 80 ? -1.200 -7.441 3.735 1.00 98.25 80 ASN A C 1
ATOM 628 O O . ASN A 1 80 ? -0.972 -8.597 4.106 1.00 98.25 80 ASN A O 1
ATOM 632 N N . ASN A 1 81 ? -2.111 -7.121 2.826 1.00 98.12 81 ASN A N 1
ATOM 633 C CA . ASN A 1 81 ? -3.122 -8.019 2.302 1.00 98.12 81 ASN A CA 1
ATOM 634 C C . ASN A 1 81 ? -3.086 -7.989 0.769 1.00 98.12 81 ASN A C 1
ATOM 636 O O . ASN A 1 81 ? -3.104 -6.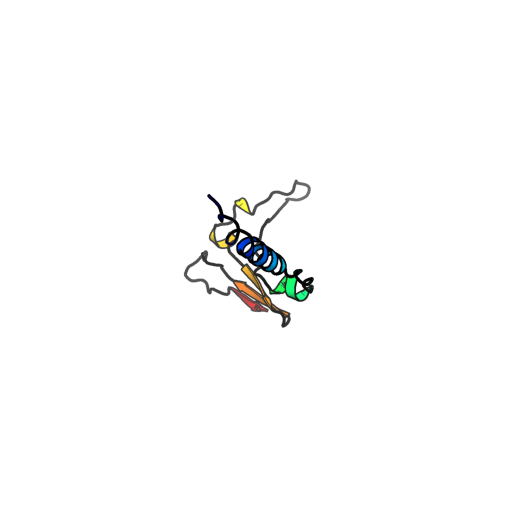901 0.205 1.00 98.12 81 ASN A O 1
ATOM 640 N N . GLU A 1 82 ? -3.081 -9.151 0.114 1.00 97.81 82 GLU A N 1
ATOM 641 C CA . GLU A 1 82 ? -2.943 -9.281 -1.354 1.00 97.81 82 GLU A CA 1
ATOM 642 C C . GLU A 1 82 ? -4.194 -8.872 -2.165 1.00 97.81 82 GLU A C 1
ATOM 644 O O . GLU A 1 82 ? -4.430 -9.334 -3.282 1.00 97.81 82 GLU A O 1
ATOM 649 N N . GLY A 1 83 ? -5.094 -8.096 -1.565 1.00 96.31 83 GLY A N 1
ATOM 650 C CA . GLY A 1 83 ? -6.284 -7.620 -2.255 1.00 96.31 83 GLY A CA 1
ATOM 651 C C . GLY A 1 83 ? -7.246 -8.726 -2.694 1.00 96.31 83 GLY A C 1
ATOM 652 O O . GLY A 1 83 ? -7.343 -9.805 -2.104 1.00 96.31 83 GLY A O 1
ATOM 653 N N . ALA A 1 84 ? -8.036 -8.432 -3.724 1.00 95.69 84 ALA A N 1
ATOM 654 C CA . ALA A 1 84 ? -8.995 -9.382 -4.282 1.00 95.69 84 ALA A CA 1
ATOM 655 C C . ALA A 1 84 ? -8.336 -10.335 -5.290 1.00 95.69 84 ALA A C 1
ATOM 657 O O . ALA A 1 84 ? -8.845 -11.434 -5.528 1.00 95.69 84 ALA A O 1
ATOM 658 N N . THR A 1 85 ? -7.225 -9.907 -5.885 1.00 95.56 85 THR A N 1
ATOM 659 C CA . THR A 1 85 ? -6.612 -10.530 -7.049 1.00 95.56 85 THR A CA 1
ATOM 660 C C . THR A 1 85 ? -5.197 -10.969 -6.713 1.00 95.56 85 THR A C 1
ATOM 662 O O . THR A 1 85 ? -4.265 -10.430 -7.270 1.00 95.56 85 THR A O 1
ATOM 665 N N . LYS A 1 86 ? -5.002 -11.965 -5.845 1.00 95.81 86 LYS A N 1
ATOM 666 C CA . LYS A 1 86 ? -3.649 -12.457 -5.509 1.00 95.81 86 LYS A CA 1
ATOM 667 C C . LYS A 1 86 ? -2.775 -12.713 -6.737 1.00 95.81 86 LYS A C 1
ATOM 669 O O . LYS A 1 86 ? -3.243 -13.307 -7.715 1.00 95.81 86 LYS A O 1
ATOM 674 N N . CYS A 1 87 ? -1.489 -12.372 -6.651 1.00 95.81 87 CYS A N 1
ATOM 675 C CA . CYS A 1 87 ? -0.530 -12.675 -7.718 1.00 95.81 87 CYS A CA 1
ATOM 676 C C . CYS A 1 87 ? -0.241 -14.176 -7.826 1.00 95.81 87 CYS A C 1
ATOM 678 O O . CYS A 1 87 ? 0.014 -14.693 -8.917 1.00 95.81 87 CYS A O 1
ATOM 680 N N . SER A 1 88 ? -0.318 -14.888 -6.702 1.00 96.81 88 SER A N 1
ATOM 681 C CA . SER A 1 88 ? -0.139 -16.331 -6.620 1.00 96.81 88 SER A CA 1
ATOM 682 C C . SER A 1 88 ? -1.255 -16.948 -5.784 1.00 96.81 88 SER A C 1
ATOM 684 O O . SER A 1 88 ? -1.525 -16.557 -4.654 1.00 96.81 88 SER A O 1
ATOM 686 N N . ALA A 1 89 ? -1.903 -17.981 -6.322 1.00 95.31 89 ALA A N 1
ATOM 687 C CA . ALA A 1 89 ? -2.938 -18.709 -5.590 1.00 95.31 89 ALA A CA 1
ATOM 688 C C . ALA A 1 89 ? -2.389 -19.489 -4.378 1.00 95.31 89 ALA A C 1
ATOM 690 O O . ALA A 1 89 ? -3.170 -19.898 -3.519 1.00 95.31 89 ALA A O 1
ATOM 691 N N . ALA A 1 90 ? -1.074 -19.728 -4.325 1.00 96.81 90 ALA A N 1
ATOM 692 C CA . ALA A 1 90 ? -0.424 -20.400 -3.204 1.00 96.81 90 ALA A CA 1
ATOM 693 C C . ALA A 1 90 ? -0.148 -19.451 -2.026 1.00 96.81 90 ALA A C 1
ATOM 695 O O . ALA A 1 90 ? 0.110 -19.925 -0.917 1.00 96.81 90 ALA A O 1
ATOM 696 N N . ASP A 1 91 ? -0.218 -18.140 -2.253 1.00 95.50 91 ASP A N 1
ATOM 697 C CA . ASP A 1 91 ? 0.178 -17.141 -1.270 1.00 95.50 91 ASP A CA 1
ATOM 698 C C . ASP A 1 91 ? -0.950 -16.933 -0.240 1.00 95.50 91 ASP A C 1
ATOM 700 O O . ASP A 1 91 ? -2.147 -17.072 -0.548 1.00 95.50 91 ASP A O 1
ATOM 704 N N . PRO A 1 92 ? -0.618 -16.686 1.041 1.00 96.94 92 PRO A N 1
ATOM 705 C CA . PRO A 1 92 ? -1.619 -16.389 2.057 1.00 96.94 92 PRO A CA 1
ATOM 706 C C . PRO A 1 92 ? -2.264 -15.027 1.786 1.00 96.94 92 PRO A C 1
ATOM 708 O O . PRO A 1 92 ? -1.616 -14.115 1.309 1.00 96.94 92 PRO A O 1
ATOM 711 N N . GLN A 1 93 ? -3.535 -14.845 2.170 1.00 97.25 93 GLN A N 1
ATOM 712 C CA . GLN A 1 93 ? -4.209 -13.547 1.970 1.00 97.25 93 GLN A CA 1
ATOM 713 C C . GLN A 1 93 ? -3.505 -12.395 2.696 1.00 97.25 93 GLN A C 1
ATOM 715 O O . GLN A 1 93 ? -3.513 -11.265 2.225 1.00 97.25 93 GLN A O 1
ATOM 720 N N . ILE A 1 94 ? -2.938 -12.697 3.863 1.00 97.88 94 ILE A N 1
ATOM 721 C CA . ILE A 1 94 ? -2.189 -11.766 4.694 1.00 97.88 94 ILE A CA 1
ATOM 722 C C . ILE A 1 94 ? -0.727 -12.181 4.616 1.00 97.88 94 ILE A C 1
ATOM 724 O O . ILE A 1 94 ? -0.360 -13.239 5.129 1.00 97.88 94 ILE A O 1
ATOM 728 N N . ILE A 1 95 ? 0.089 -11.344 3.985 1.00 96.62 95 ILE A N 1
ATOM 729 C CA . ILE A 1 95 ? 1.507 -11.627 3.724 1.00 96.62 95 ILE A CA 1
ATOM 730 C C . ILE A 1 95 ? 2.431 -11.051 4.801 1.00 96.62 95 ILE A C 1
ATOM 732 O O . ILE A 1 95 ? 3.565 -11.498 4.943 1.00 96.62 95 ILE A O 1
ATOM 736 N N . SER A 1 96 ? 1.959 -10.078 5.590 1.00 97.25 96 SER A N 1
ATOM 737 C CA . SER A 1 96 ? 2.715 -9.520 6.717 1.00 97.25 96 SER A CA 1
ATOM 738 C C . SER A 1 96 ? 1.805 -8.863 7.756 1.00 97.25 96 SER A C 1
ATOM 740 O O . SER A 1 96 ? 0.771 -8.287 7.414 1.00 97.25 96 SER A O 1
ATOM 742 N N . THR A 1 97 ? 2.225 -8.907 9.020 1.00 97.81 97 THR A N 1
ATOM 743 C CA . THR A 1 97 ? 1.605 -8.209 10.157 1.00 97.81 97 THR A CA 1
ATOM 744 C C . THR A 1 97 ? 2.679 -7.683 11.106 1.00 97.81 97 THR A C 1
ATOM 746 O O . THR A 1 97 ? 3.746 -8.292 11.208 1.00 97.81 97 THR A O 1
ATOM 749 N N . GLY A 1 98 ? 2.381 -6.630 11.868 1.00 95.56 98 GLY A N 1
ATOM 750 C CA . GLY A 1 98 ? 3.236 -6.132 12.955 1.00 95.56 98 GLY A CA 1
ATOM 751 C C . GLY A 1 98 ? 2.544 -5.109 13.835 1.00 95.56 98 GLY A C 1
ATOM 752 O O . GLY A 1 98 ? 1.426 -4.689 13.465 1.00 95.56 98 GLY A O 1
#

Secondary structure (DSSP, 8-state):
---TTSTTTTHHHHHHHHGGGS----PPPPHHHHHHSS-EE----EE--TTSPPEE-GGGS-TTTSS-EEEE-TTS-EEEE--SS-S-TTS-SEEEE-

Foldseek 3Di:
DDDPDDVVPPVVVVVVVVVVPPDPPPPDDDPLCVQAVDWDFDPWDWDDDDPDDIDTCVVVDDPQNRQWTWHADSVRKIWTASHPRRPDPPADRTNDMD

pLDDT: mean 84.78, std 19.7, range [42.41, 98.38]

Radius of gyration: 26.02 Å; chains: 1; bounding box: 88×48×33 Å

Sequence (98 aa):
MRTSKLLLRGTAVVVLFALLNGCKKDDEKSKTQLLTEKPWFVSKAEEKAGTANWVDDFPNYAACEKDDATLFKSNGQYENNEGATKCSAADPQIISTG